Protein AF-A0A6B2XM77-F1 (afdb_monomer)

Secondary structure (DSSP, 8-state):
-HHHHHHHHHHHHHHHSS-S---SSHHHHHHHHHHSPPPPGGGT-TTS-HHHHHHHHHHT-SSGGGS-S-HHHHHHHHHTTSPPTTS---S--TTHHHH-TTSPPPPGGGG---------PPPPPPP-HHHHHHHHHHHHHTT----

Mean predicted aligned error: 15.23 Å

Radius of gyration: 27.97 Å; Cα contacts (8 Å, |Δi|>4): 87; chains: 1; bounding box: 45×77×46 Å

Sequence (147 aa):
YTDLYALGVLLYELLSGNVPFAGSTALGVLHRHLYEPPVPVRRLRPEVPHQLEAVLLHLLAKDPQDRPASAQHVYESLTSLLPKQGTPAGALDPTRPFLRPQAPWPDRAATIPPQPTSPPTPTPPKPDIPAAVDEARSLLEQGCLTQ

Structure (mmCIF, N/CA/C/O backbone):
data_AF-A0A6B2XM77-F1
#
_entry.id   AF-A0A6B2XM77-F1
#
loop_
_atom_site.group_PDB
_atom_site.id
_atom_site.type_symbol
_atom_site.label_atom_id
_atom_site.label_alt_id
_atom_site.label_comp_id
_atom_site.label_asym_id
_atom_site.label_entity_id
_atom_site.label_seq_id
_atom_site.pdbx_PDB_ins_code
_atom_site.Cartn_x
_atom_site.Cartn_y
_atom_site.Cartn_z
_atom_site.occupancy
_atom_site.B_iso_or_equiv
_atom_site.auth_seq_id
_atom_site.auth_comp_id
_atom_site.auth_asym_id
_atom_site.auth_atom_id
_atom_site.pdbx_PDB_model_num
ATOM 1 N N . TYR A 1 1 ? 4.455 14.120 -4.457 1.00 75.69 1 TYR A N 1
ATOM 2 C CA . TYR A 1 1 ? 3.710 12.879 -4.782 1.00 75.69 1 TYR A CA 1
ATOM 3 C C . TYR A 1 1 ? 4.474 11.587 -4.492 1.00 75.69 1 TYR A C 1
ATOM 5 O O . TYR A 1 1 ? 3.843 10.534 -4.461 1.00 75.69 1 TYR A O 1
ATOM 13 N N . THR A 1 2 ? 5.799 11.624 -4.301 1.00 90.19 2 THR A N 1
ATOM 14 C CA . THR A 1 2 ? 6.599 10.419 -4.018 1.00 90.19 2 THR A CA 1
ATOM 15 C C . THR A 1 2 ? 6.281 9.810 -2.652 1.00 90.19 2 THR A C 1
ATO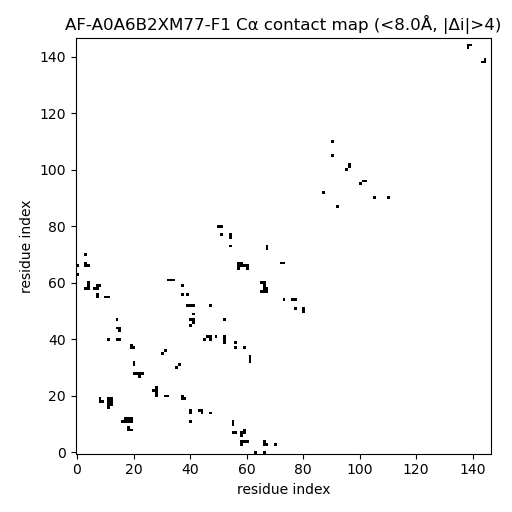M 17 O O . THR A 1 2 ? 6.138 8.597 -2.567 1.00 90.19 2 THR A O 1
ATOM 20 N N . ASP A 1 3 ? 6.062 10.627 -1.617 1.00 95.38 3 ASP A N 1
ATOM 21 C CA . ASP A 1 3 ? 5.795 10.123 -0.259 1.00 95.38 3 ASP A CA 1
ATOM 22 C C . ASP A 1 3 ? 4.491 9.326 -0.159 1.00 95.38 3 ASP A C 1
ATOM 24 O O . ASP A 1 3 ? 4.456 8.280 0.479 1.00 95.38 3 ASP A O 1
ATOM 28 N N . LEU A 1 4 ? 3.426 9.764 -0.843 1.00 96.25 4 LEU A N 1
ATOM 29 C CA . LEU A 1 4 ? 2.156 9.025 -0.894 1.00 96.25 4 LEU A CA 1
ATOM 30 C C . LEU A 1 4 ? 2.326 7.658 -1.562 1.00 96.25 4 LEU A C 1
ATOM 32 O O . LEU A 1 4 ? 1.776 6.661 -1.105 1.00 96.25 4 LEU A O 1
ATOM 36 N N . TYR A 1 5 ? 3.137 7.601 -2.615 1.00 96.69 5 TYR A N 1
ATOM 37 C CA . TYR A 1 5 ? 3.449 6.343 -3.276 1.00 96.69 5 TYR A CA 1
ATOM 38 C C . TYR A 1 5 ? 4.261 5.414 -2.364 1.00 96.69 5 TYR A C 1
ATOM 40 O O . TYR A 1 5 ? 3.921 4.242 -2.218 1.00 96.69 5 TYR A O 1
ATOM 48 N N . ALA A 1 6 ? 5.298 5.942 -1.705 1.00 96.50 6 ALA A N 1
ATOM 49 C CA . ALA A 1 6 ? 6.105 5.189 -0.747 1.00 96.50 6 ALA A CA 1
ATOM 50 C C . ALA A 1 6 ? 5.264 4.680 0.438 1.00 96.50 6 ALA A C 1
ATOM 52 O O . ALA A 1 6 ? 5.414 3.531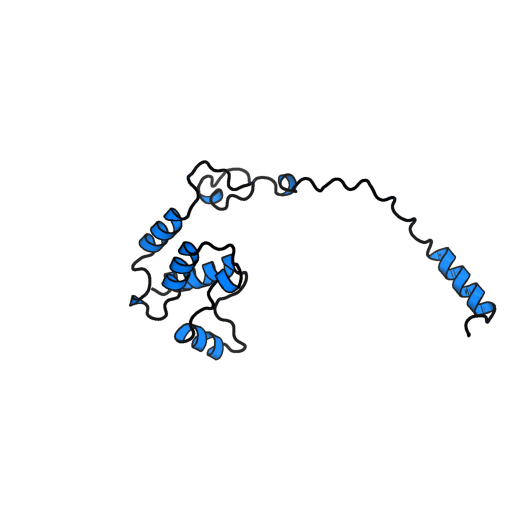 0.848 1.00 96.50 6 ALA A O 1
ATOM 53 N N . LEU A 1 7 ? 4.320 5.490 0.929 1.00 96.62 7 LEU A N 1
ATOM 54 C CA . LEU A 1 7 ? 3.338 5.075 1.929 1.00 96.62 7 LEU A CA 1
ATOM 55 C C . LEU A 1 7 ? 2.470 3.917 1.422 1.00 96.62 7 LEU A C 1
ATOM 57 O O . LEU A 1 7 ? 2.239 2.969 2.166 1.00 96.62 7 LEU A O 1
ATOM 61 N N . GLY A 1 8 ? 2.015 3.961 0.167 1.00 97.00 8 GLY A N 1
ATOM 62 C CA . GLY A 1 8 ? 1.280 2.858 -0.454 1.00 97.00 8 GLY A CA 1
ATOM 63 C C . GLY A 1 8 ? 2.092 1.560 -0.502 1.00 97.00 8 GLY A C 1
ATOM 64 O O . GLY A 1 8 ? 1.567 0.497 -0.176 1.00 97.00 8 GLY A O 1
ATOM 65 N N . VAL A 1 9 ? 3.383 1.646 -0.847 1.00 97.62 9 VAL A N 1
ATOM 66 C CA . VAL A 1 9 ? 4.305 0.494 -0.855 1.00 97.62 9 VAL A CA 1
ATOM 67 C C . VAL A 1 9 ? 4.470 -0.080 0.552 1.00 97.62 9 VAL A C 1
ATOM 69 O O . VAL A 1 9 ? 4.320 -1.286 0.737 1.00 97.62 9 VAL A O 1
ATOM 72 N N . LEU A 1 10 ? 4.708 0.779 1.545 1.00 96.81 10 LEU A N 1
ATOM 73 C CA . LEU A 1 10 ? 4.845 0.369 2.941 1.00 96.81 10 LEU A CA 1
ATOM 74 C C . LEU A 1 10 ? 3.555 -0.267 3.472 1.00 96.81 10 LEU A C 1
ATOM 76 O O . LEU A 1 10 ? 3.595 -1.321 4.096 1.00 96.81 10 LEU A O 1
ATOM 80 N N . LEU A 1 11 ? 2.397 0.341 3.211 1.00 95.69 11 LEU A N 1
ATOM 81 C CA . LEU A 1 11 ? 1.107 -0.190 3.649 1.00 95.69 11 LEU A CA 1
ATOM 82 C C . LEU A 1 11 ? 0.822 -1.559 3.017 1.00 95.69 11 LEU A C 1
ATOM 84 O O . LEU A 1 11 ? 0.326 -2.457 3.695 1.00 95.69 11 LEU A O 1
ATOM 88 N N . TYR A 1 12 ? 1.174 -1.738 1.741 1.00 97.62 12 TYR A N 1
ATOM 89 C CA . TYR A 1 12 ? 1.062 -3.024 1.056 1.00 97.62 12 TYR A CA 1
ATOM 90 C C . TYR A 1 12 ? 1.884 -4.104 1.774 1.00 97.62 12 TYR A C 1
ATOM 92 O O . TYR A 1 12 ? 1.392 -5.211 2.022 1.00 97.62 12 TYR A O 1
ATOM 100 N N . GLU A 1 13 ? 3.119 -3.770 2.142 1.00 96.56 13 GLU A N 1
ATOM 101 C CA . GLU A 1 13 ? 4.022 -4.664 2.862 1.00 96.56 13 GLU A CA 1
ATOM 102 C C . GLU A 1 13 ? 3.528 -4.972 4.276 1.00 96.56 13 GLU A C 1
ATOM 104 O O . GLU A 1 13 ? 3.510 -6.132 4.671 1.00 96.56 13 GLU A O 1
ATOM 109 N N . LEU A 1 14 ? 3.029 -3.982 5.015 1.00 94.50 14 LEU A N 1
ATOM 110 C CA . LEU A 1 14 ? 2.475 -4.197 6.355 1.00 94.50 14 LEU A CA 1
ATOM 111 C C . LEU A 1 14 ? 1.249 -5.122 6.346 1.00 94.50 14 LEU A C 1
ATOM 113 O O . LEU A 1 14 ? 1.067 -5.913 7.269 1.00 94.50 14 LEU A O 1
ATOM 117 N N . LEU A 1 15 ? 0.412 -5.042 5.308 1.00 93.75 15 LEU A N 1
ATOM 118 C CA . LEU A 1 15 ? -0.783 -5.878 5.183 1.00 93.75 15 LEU A CA 1
ATOM 119 C C . LEU A 1 15 ? -0.454 -7.303 4.715 1.00 93.75 15 LEU A C 1
ATOM 121 O O . LEU A 1 15 ? -1.011 -8.277 5.224 1.00 93.75 15 LEU A O 1
ATOM 125 N N . SER A 1 16 ? 0.433 -7.441 3.730 1.00 94.25 16 SER A N 1
ATOM 126 C CA . SER A 1 16 ? 0.701 -8.729 3.074 1.00 94.25 16 SER A CA 1
ATOM 127 C C . SER A 1 16 ? 1.964 -9.444 3.556 1.00 94.25 16 SER A C 1
ATOM 129 O O . SER A 1 16 ? 2.132 -10.629 3.267 1.00 94.25 16 SER A O 1
ATOM 131 N N . GLY A 1 17 ? 2.854 -8.748 4.263 1.00 94.69 17 GLY A N 1
ATOM 132 C CA . GLY A 1 17 ? 4.208 -9.196 4.594 1.00 94.69 17 GLY A CA 1
ATOM 133 C C . GLY A 1 17 ? 5.176 -9.211 3.406 1.00 94.69 17 GLY A C 1
ATOM 134 O O . GLY A 1 17 ? 6.286 -9.710 3.548 1.00 94.69 17 GLY A O 1
ATOM 135 N N . ASN A 1 18 ? 4.761 -8.724 2.234 1.00 94.50 18 ASN A N 1
ATOM 136 C CA . ASN A 1 18 ? 5.546 -8.754 1.002 1.00 94.50 18 ASN A CA 1
ATOM 137 C C . ASN A 1 18 ? 5.490 -7.394 0.311 1.00 94.50 18 ASN A C 1
ATOM 139 O O . ASN A 1 18 ? 4.462 -6.730 0.339 1.00 94.50 18 ASN A O 1
ATOM 143 N N . VAL A 1 19 ? 6.551 -6.996 -0.384 1.00 95.81 19 VAL A N 1
ATOM 144 C CA . VAL A 1 19 ? 6.521 -5.783 -1.213 1.00 95.81 19 VAL A CA 1
ATOM 145 C C . VAL A 1 19 ? 5.649 -5.982 -2.466 1.00 95.81 19 VAL A C 1
ATOM 147 O O . VAL A 1 19 ? 5.584 -7.094 -2.999 1.00 95.81 19 VAL A O 1
ATOM 150 N N . PRO A 1 20 ? 5.006 -4.923 -2.996 1.00 95.69 20 PRO A N 1
ATOM 151 C CA . PRO A 1 20 ? 4.162 -5.027 -4.190 1.00 95.69 20 PRO A CA 1
ATOM 152 C C . PRO A 1 20 ? 4.956 -5.372 -5.457 1.00 95.69 20 PRO A C 1
ATOM 154 O O . PRO A 1 20 ? 4.420 -6.003 -6.368 1.00 95.69 20 PRO A O 1
ATOM 157 N N . PHE A 1 21 ? 6.232 -4.977 -5.517 1.00 96.31 21 PHE A N 1
ATOM 158 C CA . PHE A 1 21 ? 7.114 -5.211 -6.656 1.00 96.31 21 PHE A CA 1
ATOM 159 C C . PHE A 1 21 ? 8.453 -5.772 -6.178 1.00 96.31 21 PHE A C 1
ATOM 161 O O . PHE A 1 21 ? 9.281 -5.058 -5.623 1.00 96.31 21 PHE A O 1
ATOM 168 N N . ALA A 1 22 ? 8.673 -7.061 -6.418 1.00 93.38 22 ALA A N 1
ATOM 169 C CA . ALA A 1 22 ? 9.956 -7.725 -6.200 1.00 93.38 22 ALA A CA 1
ATOM 170 C C . ALA A 1 22 ? 10.629 -8.040 -7.543 1.00 93.38 22 ALA A C 1
ATOM 172 O O . ALA A 1 22 ? 9.957 -8.162 -8.565 1.00 93.38 22 ALA A O 1
ATOM 173 N N . GLY A 1 23 ? 11.948 -8.204 -7.561 1.00 92.94 23 GLY A N 1
ATOM 174 C CA . GLY A 1 23 ? 12.700 -8.550 -8.765 1.00 92.94 23 GLY A CA 1
ATOM 175 C C . GLY A 1 23 ? 14.118 -8.996 -8.426 1.00 92.94 23 GLY A C 1
ATOM 176 O O . GLY A 1 23 ? 14.635 -8.670 -7.363 1.00 92.94 23 GLY A O 1
ATOM 177 N N . SER A 1 24 ? 14.745 -9.747 -9.331 1.00 94.00 24 SER A N 1
ATOM 178 C CA . SER A 1 24 ? 16.121 -10.238 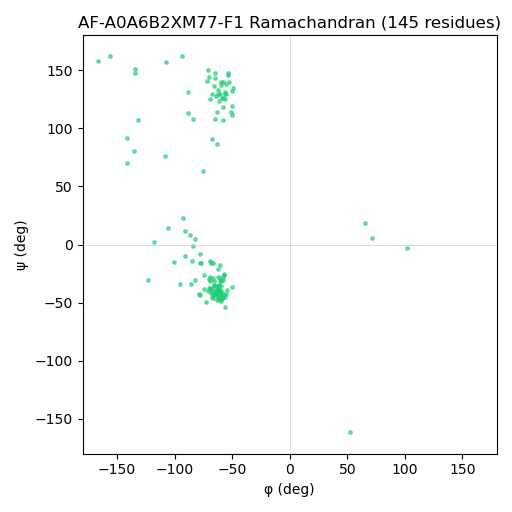-9.159 1.00 94.00 24 SER A CA 1
ATOM 179 C C . SER A 1 24 ? 17.185 -9.171 -9.430 1.00 94.00 24 SER A C 1
ATOM 181 O O . SER A 1 24 ? 18.340 -9.347 -9.053 1.00 94.00 24 SER A O 1
ATOM 183 N N . THR A 1 25 ? 16.814 -8.066 -10.084 1.00 97.50 25 THR A N 1
ATOM 184 C CA . THR A 1 25 ? 17.709 -6.950 -10.410 1.00 97.50 25 THR A CA 1
ATOM 185 C C . THR A 1 25 ? 17.050 -5.613 -10.086 1.00 97.50 25 THR A C 1
ATOM 187 O O . THR A 1 25 ? 15.828 -5.470 -10.175 1.00 97.50 25 THR A O 1
ATOM 190 N N . ALA A 1 26 ? 17.864 -4.603 -9.765 1.00 95.62 26 ALA A N 1
ATOM 191 C CA . ALA A 1 26 ? 17.382 -3.251 -9.480 1.00 95.62 26 ALA A CA 1
ATOM 192 C C . ALA A 1 26 ? 16.613 -2.641 -10.666 1.00 95.62 26 ALA A C 1
ATOM 194 O O . ALA A 1 26 ? 15.560 -2.036 -10.476 1.00 95.62 26 ALA A O 1
ATOM 195 N N . LEU A 1 27 ? 17.095 -2.856 -11.897 1.00 96.81 27 LEU A N 1
ATOM 196 C CA . LEU A 1 27 ? 16.411 -2.394 -13.108 1.00 96.81 27 LEU A CA 1
ATOM 197 C C . LEU A 1 27 ? 15.051 -3.083 -13.291 1.00 96.81 27 LEU A C 1
ATOM 199 O O . LEU A 1 27 ? 14.082 -2.428 -13.664 1.00 96.81 27 LEU A O 1
ATOM 203 N N . GLY A 1 28 ? 14.963 -4.381 -12.985 1.00 97.38 28 GLY A N 1
ATOM 204 C CA . GLY A 1 28 ? 13.701 -5.115 -13.004 1.00 97.38 28 GLY A CA 1
ATOM 205 C C . GLY A 1 28 ? 12.701 -4.542 -12.002 1.00 97.38 28 GLY A C 1
ATOM 206 O O . GLY A 1 28 ? 11.570 -4.253 -12.371 1.00 97.38 28 GLY A O 1
ATOM 207 N N . VAL A 1 29 ? 13.125 -4.299 -10.760 1.00 96.62 29 VAL A N 1
ATOM 208 C CA . VAL A 1 29 ? 12.279 -3.668 -9.732 1.00 96.62 29 VAL A CA 1
ATOM 209 C C . VAL A 1 29 ? 11.807 -2.281 -10.182 1.00 96.62 29 VAL A C 1
ATOM 211 O O . VAL A 1 29 ? 10.612 -1.993 -10.116 1.00 96.62 29 VAL A O 1
ATOM 214 N N . LEU A 1 30 ? 12.706 -1.450 -10.720 1.00 96.69 30 LEU A N 1
ATOM 215 C CA . LEU A 1 30 ? 12.359 -0.128 -11.245 1.00 96.69 30 LEU A CA 1
ATOM 216 C C . LEU A 1 30 ? 11.317 -0.208 -12.370 1.00 96.69 30 LEU A C 1
ATOM 218 O O . LEU A 1 30 ? 10.328 0.523 -12.337 1.00 96.69 30 LEU A O 1
ATOM 222 N N . HIS A 1 31 ? 11.497 -1.120 -13.329 1.00 97.25 31 HIS A N 1
ATOM 223 C CA . HIS A 1 31 ? 10.534 -1.340 -14.409 1.00 97.25 31 HIS A CA 1
ATOM 224 C C . HIS A 1 31 ? 9.136 -1.657 -13.860 1.00 97.25 31 HIS A C 1
ATOM 226 O O . HIS A 1 31 ? 8.147 -1.065 -14.290 1.00 97.25 31 HIS A O 1
ATOM 232 N N . ARG A 1 32 ? 9.047 -2.534 -12.854 1.00 97.06 32 ARG A N 1
ATOM 233 C CA . ARG A 1 32 ? 7.771 -2.879 -12.207 1.00 97.06 32 ARG A CA 1
ATOM 234 C C . ARG A 1 32 ? 7.126 -1.679 -11.524 1.00 97.06 32 ARG A C 1
ATOM 236 O O . ARG A 1 32 ? 5.929 -1.441 -11.680 1.00 97.06 32 ARG A O 1
ATOM 243 N N . HIS A 1 33 ? 7.921 -0.881 -10.812 1.00 96.50 33 HIS A N 1
ATOM 244 C CA . HIS A 1 33 ? 7.430 0.349 -10.197 1.00 96.50 33 HIS A CA 1
ATOM 245 C C . HIS A 1 33 ? 6.874 1.333 -11.231 1.00 96.50 33 HIS A C 1
ATOM 247 O O . HIS A 1 33 ? 5.853 1.958 -10.942 1.00 96.50 33 HIS A O 1
ATOM 253 N N . LEU A 1 34 ? 7.462 1.414 -12.427 1.00 95.38 34 LEU A N 1
ATOM 254 C CA . LEU A 1 34 ? 7.020 2.315 -13.493 1.00 95.38 34 LEU A CA 1
ATOM 255 C C . LEU A 1 34 ? 5.792 1.807 -14.261 1.00 95.38 34 LEU A C 1
ATOM 257 O O . LEU A 1 34 ? 4.888 2.595 -14.526 1.00 95.38 34 LEU A O 1
ATOM 261 N N . TYR A 1 35 ? 5.732 0.515 -14.592 1.00 96.31 35 TYR A N 1
ATOM 262 C CA . TYR A 1 35 ? 4.799 0.029 -15.618 1.00 96.31 35 TYR A CA 1
ATOM 263 C C . TYR A 1 35 ? 3.842 -1.067 -15.153 1.00 96.31 35 TYR A C 1
ATOM 265 O O . TYR A 1 35 ? 2.723 -1.149 -15.651 1.00 96.31 35 TYR A O 1
ATOM 273 N N . GLU A 1 36 ? 4.237 -1.912 -14.202 1.00 95.75 36 GLU A N 1
ATOM 274 C CA . GLU A 1 36 ? 3.418 -3.069 -13.830 1.00 95.75 36 GLU A CA 1
ATOM 275 C C . GLU A 1 36 ? 2.405 -2.699 -12.742 1.00 95.75 36 GLU A C 1
ATOM 277 O O . GLU A 1 36 ? 2.787 -2.097 -11.734 1.00 95.75 36 GLU A O 1
ATOM 282 N N . PRO A 1 37 ? 1.116 -3.045 -12.888 1.00 94.25 37 PRO A N 1
ATOM 283 C CA . PRO A 1 37 ? 0.154 -2.838 -11.815 1.00 94.25 37 PRO A CA 1
ATOM 284 C C . PRO A 1 37 ? 0.507 -3.725 -10.608 1.00 94.25 37 PRO A C 1
ATOM 286 O O . PRO A 1 37 ? 0.958 -4.860 -10.793 1.00 94.25 37 PRO A O 1
ATOM 289 N N . PRO A 1 38 ? 0.314 -3.246 -9.365 1.00 94.31 38 PRO A N 1
ATOM 290 C CA . PRO A 1 38 ? 0.529 -4.080 -8.190 1.00 94.31 38 PRO A CA 1
ATOM 291 C C . PRO A 1 38 ? -0.485 -5.227 -8.168 1.00 94.31 38 PRO A C 1
ATOM 293 O O . PRO A 1 38 ? -1.634 -5.082 -8.594 1.00 94.31 38 PRO A O 1
ATOM 296 N N . VAL A 1 39 ? -0.076 -6.373 -7.627 1.00 94.31 39 VAL A N 1
ATOM 297 C CA . VAL A 1 39 ? -1.019 -7.453 -7.318 1.00 94.31 39 VAL A CA 1
ATOM 298 C C . VAL A 1 39 ? -2.007 -6.929 -6.269 1.00 94.31 39 VAL A C 1
ATOM 300 O O . VAL A 1 39 ? -1.560 -6.339 -5.297 1.00 94.31 39 VAL A O 1
ATOM 303 N N . PRO A 1 40 ? -3.330 -7.112 -6.411 1.00 94.88 40 PRO A N 1
ATOM 304 C CA . PRO A 1 40 ? -4.271 -6.699 -5.371 1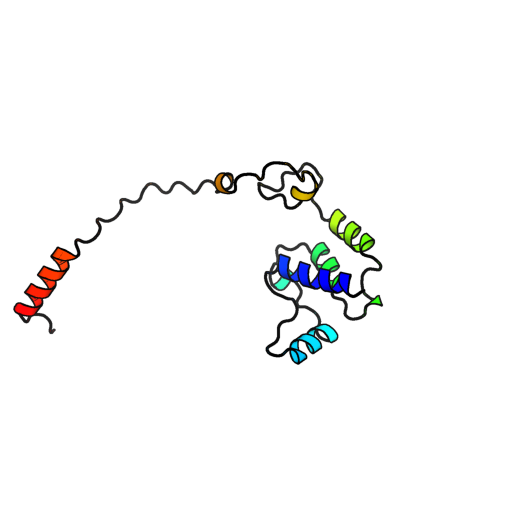.00 94.88 40 PRO A CA 1
ATOM 305 C C . PRO A 1 40 ? -3.992 -7.433 -4.054 1.00 94.88 40 PRO A C 1
ATOM 307 O O . PRO A 1 40 ? -3.887 -8.664 -4.041 1.00 94.88 40 PRO A O 1
ATOM 310 N N . VAL A 1 41 ? -3.885 -6.693 -2.946 1.00 96.31 41 VAL A N 1
ATOM 311 C CA . VAL A 1 41 ? -3.520 -7.244 -1.629 1.0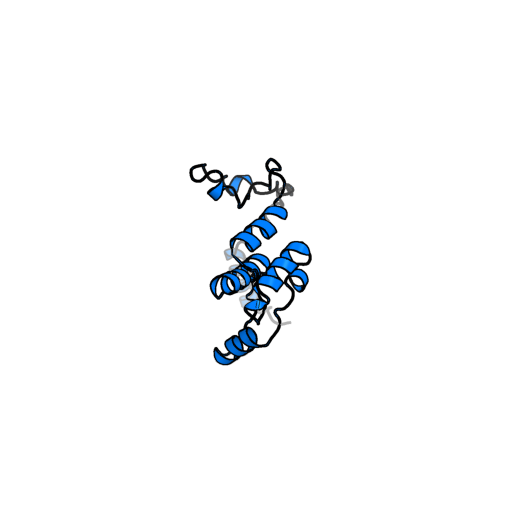0 96.31 41 VAL A CA 1
ATOM 312 C C . VAL A 1 41 ? -4.493 -8.334 -1.178 1.00 96.31 41 VAL A C 1
ATOM 314 O O . VAL A 1 41 ? -4.087 -9.308 -0.546 1.00 96.31 41 VAL A O 1
ATOM 317 N N . ARG A 1 42 ? -5.767 -8.242 -1.581 1.00 96.12 42 ARG A N 1
ATOM 318 C CA . ARG A 1 42 ? -6.801 -9.225 -1.248 1.00 96.12 42 ARG A CA 1
ATOM 319 C C . ARG A 1 42 ? -6.600 -10.583 -1.912 1.00 96.12 42 ARG A C 1
ATOM 321 O O . ARG A 1 42 ? -7.187 -11.559 -1.459 1.00 96.12 42 ARG A O 1
ATOM 328 N N . ARG A 1 43 ? -5.748 -10.684 -2.942 1.00 95.25 43 ARG A N 1
ATOM 329 C CA . ARG A 1 43 ? -5.312 -11.989 -3.474 1.00 95.25 43 ARG A CA 1
ATOM 330 C C . ARG A 1 43 ? -4.403 -12.735 -2.498 1.00 95.25 43 ARG A C 1
ATOM 332 O O . ARG A 1 43 ? -4.371 -13.958 -2.534 1.00 95.25 43 ARG A O 1
ATOM 339 N N . LEU A 1 44 ? -3.674 -12.006 -1.650 1.00 93.69 44 LEU A N 1
ATOM 340 C CA . LEU A 1 44 ? -2.800 -12.563 -0.614 1.00 93.69 44 LEU A CA 1
ATOM 341 C C . LEU A 1 44 ? -3.509 -12.644 0.746 1.00 93.69 44 LEU A C 1
ATOM 343 O O . LEU A 1 44 ? -3.248 -13.557 1.523 1.00 93.69 44 LEU A O 1
ATOM 347 N N . ARG A 1 45 ? -4.396 -11.683 1.029 1.00 94.50 45 ARG A N 1
ATOM 348 C CA . ARG A 1 45 ? -5.120 -11.519 2.299 1.00 94.50 45 ARG A CA 1
ATOM 349 C C . ARG A 1 45 ? -6.606 -11.218 2.052 1.00 94.50 45 ARG A C 1
ATOM 351 O O . ARG A 1 45 ? -6.997 -10.047 2.077 1.00 94.50 45 ARG A O 1
ATOM 358 N N . PRO A 1 46 ? -7.449 -12.230 1.777 1.00 94.19 46 PRO A N 1
ATOM 359 C CA . PRO A 1 46 ? -8.872 -12.035 1.478 1.00 94.19 46 PRO A CA 1
ATOM 360 C C . PRO A 1 46 ? -9.664 -11.296 2.569 1.00 94.19 46 PRO A C 1
ATOM 362 O O . PRO A 1 46 ? -10.671 -10.655 2.266 1.00 94.19 46 PRO A O 1
ATOM 365 N N . GLU A 1 47 ? -9.195 -11.366 3.817 1.00 91.56 47 GLU A N 1
ATOM 366 C CA . GLU A 1 47 ? -9.733 -10.681 4.994 1.00 91.56 47 GLU A CA 1
ATOM 367 C C . GLU A 1 47 ? -9.589 -9.150 4.953 1.00 91.56 47 GLU A C 1
ATOM 369 O O . GLU A 1 47 ? -10.270 -8.451 5.705 1.00 91.56 47 GLU A O 1
ATOM 374 N N . VAL A 1 48 ? -8.736 -8.604 4.077 1.00 92.81 48 VAL A N 1
ATOM 375 C CA . VAL A 1 48 ? -8.571 -7.153 3.933 1.00 92.81 48 VAL A CA 1
ATOM 376 C C . VAL A 1 48 ? -9.855 -6.528 3.358 1.00 92.81 48 VAL A C 1
ATOM 378 O O . VAL A 1 48 ? -10.352 -6.982 2.318 1.00 92.81 48 VAL A O 1
ATOM 381 N N . PRO A 1 49 ? -10.398 -5.458 3.978 1.00 92.62 49 PRO A N 1
ATOM 382 C CA . PRO A 1 49 ? -11.578 -4.769 3.464 1.00 92.62 49 PRO A CA 1
ATOM 383 C C . PRO A 1 49 ? -11.365 -4.199 2.056 1.00 92.62 49 PRO A C 1
ATOM 385 O O . PRO A 1 49 ? -10.335 -3.592 1.766 1.00 92.62 49 PRO A O 1
ATOM 388 N N . HIS A 1 50 ? -12.380 -4.310 1.194 1.00 94.69 50 HIS A N 1
ATOM 389 C CA . HIS A 1 50 ? -12.346 -3.768 -0.174 1.00 94.69 50 HIS A CA 1
ATOM 390 C C . HIS A 1 50 ? -12.017 -2.272 -0.227 1.00 94.69 50 HIS A C 1
ATOM 392 O O . HIS A 1 50 ? -11.275 -1.827 -1.097 1.00 94.69 50 HIS A O 1
ATOM 398 N N . GLN A 1 51 ? -12.553 -1.497 0.715 1.00 94.12 51 GLN A N 1
ATOM 399 C CA . GLN A 1 51 ? -12.313 -0.057 0.786 1.00 94.12 51 GLN A CA 1
ATOM 400 C C . GLN A 1 51 ? -10.843 0.257 1.102 1.00 94.12 51 GLN A C 1
ATOM 402 O O . GLN A 1 51 ? -10.286 1.193 0.536 1.00 94.12 51 GLN A O 1
ATOM 407 N N . LEU A 1 52 ? -10.190 -0.560 1.938 1.00 95.00 52 LEU A N 1
ATOM 408 C CA . LEU A 1 52 ? -8.766 -0.408 2.238 1.00 95.00 52 LEU A CA 1
ATOM 409 C C . LEU A 1 52 ? -7.902 -0.732 1.014 1.00 95.00 52 LEU A C 1
ATOM 411 O O . LEU A 1 52 ? -6.963 0.001 0.712 1.00 95.00 52 LEU A O 1
ATOM 415 N N . GLU A 1 53 ? -8.245 -1.789 0.272 1.00 96.00 53 GLU A N 1
ATOM 416 C CA . GLU A 1 53 ? -7.579 -2.106 -0.997 1.00 96.00 53 GLU A CA 1
ATOM 417 C C . GLU A 1 53 ? -7.749 -0.982 -2.031 1.00 96.00 53 GLU A C 1
ATOM 419 O O . GLU A 1 53 ? -6.793 -0.646 -2.724 1.00 96.00 53 GLU A O 1
ATOM 424 N N . ALA A 1 54 ? -8.920 -0.347 -2.108 1.00 95.88 54 ALA A N 1
ATOM 425 C CA . ALA A 1 54 ? -9.135 0.777 -3.018 1.00 95.88 54 ALA A CA 1
ATOM 426 C C . ALA A 1 54 ? -8.213 1.967 -2.696 1.00 95.88 54 ALA A C 1
ATOM 428 O O . ALA A 1 54 ? -7.575 2.507 -3.600 1.00 95.88 54 ALA A O 1
ATOM 429 N N . VAL A 1 55 ? -8.077 2.333 -1.414 1.00 96.00 55 VAL A N 1
ATOM 430 C CA . VAL A 1 55 ? -7.139 3.386 -0.975 1.00 96.00 55 VAL A CA 1
ATOM 431 C C . VAL A 1 55 ? -5.696 3.011 -1.323 1.00 96.00 55 VAL A C 1
ATOM 433 O O . VAL A 1 55 ? -4.945 3.838 -1.838 1.00 96.00 55 VAL A O 1
ATOM 436 N N . LEU A 1 56 ? -5.315 1.753 -1.092 1.00 96.56 56 LEU A N 1
ATOM 437 C CA . LEU A 1 56 ? -3.989 1.229 -1.411 1.00 96.56 56 LEU A CA 1
ATOM 438 C C . LEU A 1 56 ? -3.669 1.330 -2.911 1.00 96.56 56 LEU A C 1
ATOM 440 O O . LEU A 1 56 ? -2.607 1.823 -3.286 1.00 96.56 56 LEU A O 1
ATOM 444 N N . LEU A 1 57 ? -4.585 0.885 -3.774 1.00 96.31 57 LEU A N 1
ATOM 445 C CA . LEU A 1 57 ? -4.406 0.934 -5.227 1.00 96.31 57 LEU A CA 1
ATOM 446 C C . LEU A 1 57 ? -4.354 2.376 -5.744 1.00 96.31 57 LEU A C 1
ATOM 448 O O . LEU A 1 57 ? -3.566 2.665 -6.640 1.00 96.31 57 LEU A O 1
ATOM 452 N N . HIS A 1 58 ? -5.121 3.283 -5.135 1.00 96.38 58 HIS A N 1
ATOM 453 C CA . HIS A 1 58 ? -5.087 4.710 -5.448 1.00 96.38 58 HIS A CA 1
ATOM 454 C C . HIS A 1 58 ? -3.722 5.339 -5.097 1.00 96.38 58 HIS A C 1
ATOM 456 O O . HIS A 1 58 ? -3.156 6.088 -5.888 1.00 96.38 58 HIS A O 1
ATOM 462 N N . LEU A 1 59 ? -3.127 4.979 -3.951 1.00 97.06 59 LEU A N 1
ATOM 463 C CA . LEU A 1 59 ? -1.765 5.403 -3.581 1.00 97.06 59 LEU A CA 1
ATOM 464 C C . LEU A 1 59 ? -0.690 4.860 -4.538 1.00 97.06 59 LEU A C 1
ATOM 466 O O . LEU A 1 59 ? 0.293 5.547 -4.821 1.00 97.06 59 LEU A O 1
ATOM 470 N N . LEU A 1 60 ? -0.877 3.632 -5.033 1.00 97.12 60 LEU A N 1
ATOM 471 C CA . LEU A 1 60 ? 0.055 2.931 -5.922 1.00 97.12 60 LEU A CA 1
ATOM 472 C C . LEU A 1 60 ? -0.142 3.253 -7.414 1.00 97.12 60 LEU A C 1
ATOM 474 O O . LEU A 1 60 ? 0.506 2.622 -8.260 1.00 97.12 60 LEU A O 1
ATOM 478 N N . ALA A 1 61 ? -0.991 4.231 -7.747 1.00 96.69 61 ALA A N 1
ATOM 479 C CA . ALA A 1 61 ? -1.190 4.675 -9.120 1.00 96.69 61 ALA A CA 1
ATOM 480 C C . ALA A 1 61 ? 0.131 5.144 -9.755 1.00 96.69 61 ALA A C 1
ATOM 482 O O . ALA A 1 61 ? 0.984 5.776 -9.114 1.00 96.69 61 ALA A O 1
ATOM 483 N N . LYS A 1 62 ? 0.328 4.793 -11.029 1.00 95.19 62 LYS A N 1
ATOM 484 C CA . LYS A 1 62 ? 1.584 5.059 -11.742 1.00 95.19 62 LYS A CA 1
ATOM 485 C C . LYS A 1 62 ? 1.720 6.532 -12.074 1.00 95.19 62 LYS A C 1
ATOM 487 O O . LYS A 1 62 ? 2.737 7.127 -11.712 1.00 95.19 62 LYS A O 1
ATOM 492 N N . ASP A 1 63 ? 0.677 7.118 -12.650 1.00 95.00 63 ASP A N 1
ATOM 493 C CA . ASP A 1 63 ? 0.595 8.558 -12.846 1.00 95.00 63 ASP A CA 1
ATOM 494 C C . ASP A 1 63 ? 0.427 9.261 -11.4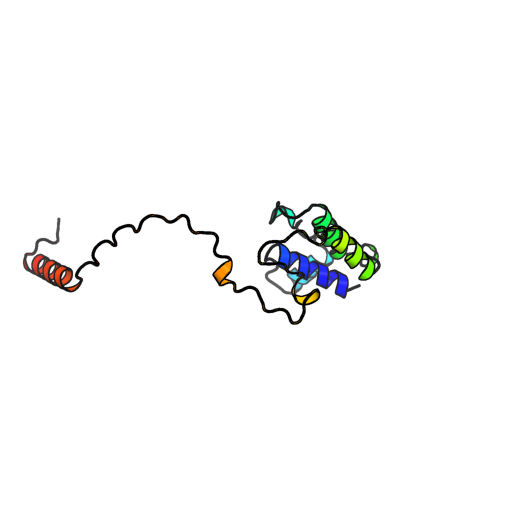83 1.00 95.00 63 ASP A C 1
ATOM 496 O O . ASP A 1 63 ? -0.473 8.914 -10.716 1.00 95.00 63 ASP A O 1
ATOM 500 N N . PRO A 1 64 ? 1.289 10.232 -11.128 1.00 93.62 64 PRO A N 1
ATOM 501 C CA . PRO A 1 64 ? 1.102 11.059 -9.942 1.00 93.62 64 PRO A CA 1
ATOM 502 C C . PRO A 1 64 ? -0.228 11.824 -9.885 1.00 93.62 64 PRO A C 1
ATOM 504 O O . PRO A 1 64 ? -0.658 12.143 -8.780 1.00 93.62 64 PRO A O 1
ATOM 507 N N . GLN A 1 65 ? -0.849 12.140 -11.027 1.00 94.94 65 GLN A N 1
ATOM 508 C CA . GLN A 1 65 ? -2.146 12.830 -11.089 1.00 94.94 65 GLN A CA 1
ATOM 509 C C . GLN A 1 65 ? -3.315 11.915 -10.717 1.00 94.94 65 GLN A C 1
ATOM 511 O O . GLN A 1 65 ? -4.314 12.390 -10.186 1.00 94.94 65 GLN A O 1
ATOM 516 N N . ASP A 1 66 ? -3.153 10.607 -10.921 1.00 95.38 66 ASP A N 1
ATOM 517 C CA . ASP A 1 66 ? -4.122 9.588 -10.518 1.00 95.38 66 ASP A CA 1
ATOM 518 C C . ASP A 1 66 ? -3.978 9.203 -9.039 1.00 95.38 66 ASP A C 1
ATOM 520 O O . ASP A 1 66 ? -4.622 8.262 -8.591 1.00 95.38 66 ASP A O 1
ATOM 524 N N . ARG A 1 67 ? -3.099 9.863 -8.272 1.00 95.38 67 ARG A N 1
ATOM 525 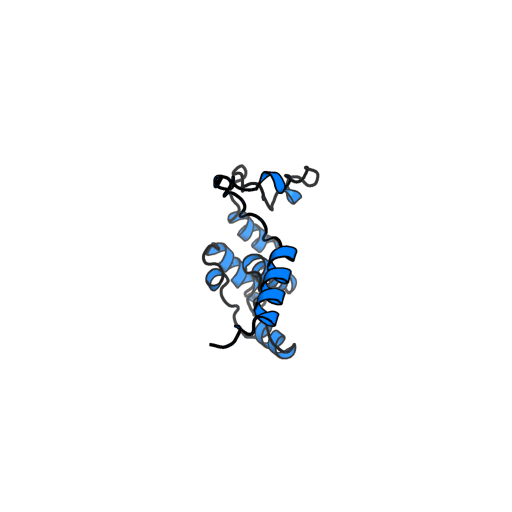C CA . ARG A 1 67 ? -2.922 9.616 -6.833 1.00 95.38 67 ARG A CA 1
ATOM 526 C C . ARG A 1 67 ? -3.787 10.567 -6.005 1.00 95.38 67 ARG A C 1
ATOM 528 O O . ARG A 1 67 ? -4.150 11.646 -6.475 1.00 95.38 67 ARG A O 1
ATOM 535 N N . PRO A 1 68 ? -4.030 10.245 -4.719 1.00 95.38 68 PRO A N 1
ATOM 536 C CA . PRO A 1 68 ? -4.682 11.162 -3.797 1.00 95.38 68 PRO A CA 1
ATOM 537 C C . PRO A 1 68 ? -4.048 12.555 -3.813 1.00 95.38 68 PRO A C 1
ATOM 539 O O . PRO A 1 68 ? -2.826 12.700 -3.730 1.00 95.38 68 PRO A O 1
ATOM 542 N N . ALA A 1 69 ? -4.899 13.581 -3.851 1.00 93.12 69 ALA A N 1
ATOM 543 C CA . ALA A 1 69 ? -4.467 14.973 -3.956 1.00 93.12 69 ALA A CA 1
ATOM 544 C C . ALA A 1 69 ? -3.578 15.422 -2.782 1.00 93.12 69 ALA A C 1
ATOM 546 O O . ALA A 1 69 ? -2.740 16.310 -2.935 1.00 93.12 69 ALA A O 1
ATOM 547 N N . SER A 1 70 ? -3.756 14.824 -1.600 1.00 94.69 70 SER A N 1
ATOM 548 C CA . SER A 1 70 ? -2.993 15.165 -0.401 1.00 94.69 70 SER A CA 1
ATOM 549 C C . SER A 1 70 ? -2.950 14.018 0.607 1.00 94.69 70 SER A C 1
ATOM 551 O O . SER A 1 70 ? -3.788 13.115 0.594 1.00 94.69 70 SER A O 1
ATOM 553 N N . ALA A 1 71 ? -1.998 14.091 1.541 1.00 93.75 71 ALA A N 1
ATOM 554 C CA . ALA A 1 71 ? -1.957 13.193 2.695 1.00 93.75 71 ALA A CA 1
ATOM 555 C C . ALA A 1 71 ? -3.221 13.307 3.564 1.00 93.75 71 ALA A C 1
ATOM 557 O O . ALA A 1 71 ? -3.670 12.307 4.114 1.00 93.75 71 ALA A O 1
ATOM 558 N N . GLN A 1 72 ? -3.830 14.497 3.630 1.00 94.12 72 GLN A N 1
ATOM 559 C CA . GLN A 1 72 ? -5.086 14.719 4.346 1.00 94.12 72 GLN A CA 1
ATOM 560 C C . GLN A 1 72 ? -6.231 13.890 3.747 1.00 94.12 72 GLN A C 1
ATOM 562 O O . GLN A 1 72 ? -6.973 13.248 4.483 1.00 94.12 72 GLN A O 1
ATOM 567 N N . HIS A 1 73 ? -6.326 13.822 2.417 1.00 94.00 73 HIS A N 1
ATOM 568 C CA . HIS A 1 73 ? -7.342 13.011 1.741 1.00 94.00 73 HIS A CA 1
ATOM 569 C C . HIS A 1 73 ? -7.190 11.511 2.048 1.00 94.00 73 HIS A C 1
ATOM 571 O O . HIS A 1 73 ? -8.169 10.787 2.245 1.00 94.00 73 HIS A O 1
ATOM 577 N N . VAL A 1 74 ? -5.943 11.039 2.122 1.00 94.88 74 VAL A N 1
ATOM 578 C CA . VAL A 1 74 ? -5.622 9.654 2.497 1.00 94.88 74 VAL A CA 1
ATOM 579 C C . VAL A 1 74 ? -5.981 9.398 3.953 1.00 94.88 74 VAL A C 1
ATOM 581 O O . VAL A 1 74 ? -6.595 8.378 4.256 1.00 94.88 74 VAL A O 1
ATOM 584 N N . TYR A 1 75 ? -5.630 10.328 4.842 1.00 93.06 75 TYR A N 1
ATOM 585 C CA . TYR A 1 75 ? -5.969 10.258 6.257 1.00 93.06 75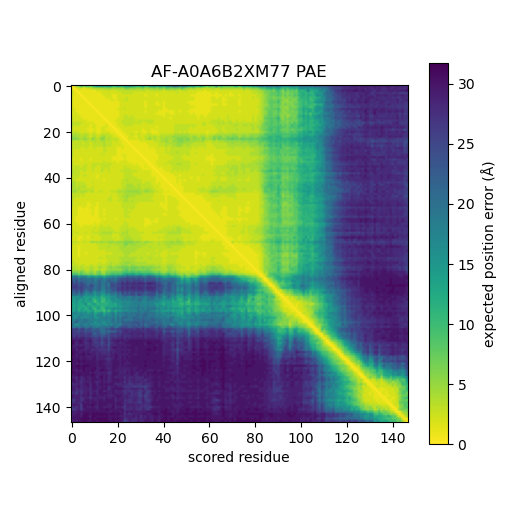 TYR A CA 1
ATOM 586 C C . TYR A 1 75 ? -7.480 10.121 6.449 1.00 93.06 75 TYR A C 1
ATOM 588 O O . TYR A 1 75 ? -7.913 9.141 7.041 1.00 93.06 75 TYR A O 1
ATOM 596 N N . GLU A 1 76 ? -8.282 11.012 5.865 1.00 93.00 76 GLU A N 1
ATOM 597 C CA . GLU A 1 76 ? -9.749 10.966 5.950 1.00 93.00 76 GLU A CA 1
ATOM 598 C C . GLU A 1 76 ? -10.320 9.641 5.430 1.00 93.00 76 GLU A C 1
ATOM 600 O O . GLU A 1 76 ? -11.171 9.025 6.081 1.00 93.00 76 GLU A O 1
ATOM 605 N N . SER A 1 77 ? -9.793 9.159 4.299 1.00 93.44 77 SER A N 1
ATOM 606 C CA . SER A 1 77 ? -10.177 7.868 3.728 1.00 93.44 77 SER A CA 1
ATOM 607 C C . SER A 1 77 ? -9.895 6.719 4.698 1.00 93.44 77 SER A C 1
ATOM 609 O O . SER A 1 77 ? -10.772 5.892 4.930 1.00 93.44 77 SER A O 1
ATOM 611 N N . LEU A 1 78 ? -8.711 6.679 5.316 1.00 91.88 78 LEU A N 1
ATOM 612 C CA . LEU A 1 78 ? -8.329 5.633 6.270 1.00 91.88 78 LEU A CA 1
ATOM 613 C C . LEU A 1 78 ? -9.081 5.743 7.600 1.00 91.88 78 LEU A C 1
ATOM 615 O O . LEU A 1 78 ? -9.505 4.726 8.145 1.00 91.88 78 LEU A O 1
ATOM 619 N N . THR A 1 79 ? -9.284 6.954 8.123 1.00 89.00 79 THR A N 1
ATOM 620 C CA . THR A 1 79 ? -10.013 7.184 9.378 1.00 89.00 79 THR A CA 1
ATOM 621 C C . THR A 1 79 ? -11.454 6.699 9.278 1.00 89.00 79 THR A C 1
ATOM 623 O O . THR A 1 79 ? -11.973 6.150 10.248 1.00 89.00 79 THR A O 1
ATOM 626 N N . SER A 1 80 ? -12.083 6.816 8.103 1.00 88.06 80 SER A N 1
ATOM 627 C CA . SER A 1 80 ? -13.433 6.288 7.868 1.00 88.06 80 SER A CA 1
ATOM 628 C C . SER A 1 80 ? -13.540 4.761 8.015 1.00 88.06 80 SER A C 1
ATOM 630 O O . SER A 1 80 ? -14.627 4.247 8.274 1.00 88.06 80 SER A O 1
ATOM 632 N N . LEU A 1 81 ? -12.415 4.044 7.893 1.00 86.94 81 LEU A N 1
ATOM 633 C CA . LEU A 1 81 ? -12.333 2.584 8.013 1.00 86.94 81 LEU A CA 1
ATOM 634 C C . LEU A 1 81 ? -12.042 2.117 9.440 1.00 86.94 81 LEU A C 1
ATOM 636 O O . LEU A 1 81 ? -12.096 0.916 9.715 1.00 86.94 81 LEU A O 1
ATOM 640 N N . LEU A 1 82 ? -11.698 3.035 10.346 1.00 83.06 82 LEU A N 1
ATOM 641 C CA . LEU A 1 82 ? -11.410 2.673 11.724 1.00 83.06 82 LEU A CA 1
ATOM 642 C C . LEU A 1 82 ? -12.697 2.249 12.448 1.00 83.06 82 LEU A C 1
ATOM 644 O O . LEU A 1 82 ? -13.764 2.833 12.230 1.00 83.06 82 LEU A O 1
ATOM 648 N N . PRO A 1 83 ? -12.614 1.263 13.359 1.00 73.25 83 PRO A N 1
ATOM 649 C CA . PRO A 1 83 ? -13.711 0.959 14.263 1.00 73.25 83 PRO A CA 1
ATOM 650 C C . PRO A 1 83 ? -14.150 2.213 15.024 1.00 73.25 83 PRO A C 1
ATOM 652 O O . PRO A 1 83 ? -13.325 3.051 15.400 1.00 73.25 83 PRO A O 1
ATOM 655 N N . LYS A 1 84 ? -15.451 2.326 15.311 1.00 68.75 84 LYS A N 1
ATOM 656 C CA . LYS A 1 84 ? -15.959 3.399 16.174 1.00 68.75 84 LYS A CA 1
ATOM 657 C C . LYS A 1 84 ? -15.237 3.344 17.525 1.00 68.75 84 LYS A C 1
ATOM 659 O O . LYS A 1 84 ? -15.123 2.270 18.130 1.00 68.75 84 LYS A O 1
ATOM 664 N N . GLN A 1 85 ? -14.749 4.502 17.972 1.00 57.38 85 GLN A N 1
ATOM 665 C CA . GLN A 1 85 ? -14.036 4.650 19.241 1.00 57.38 85 GLN A CA 1
ATOM 666 C C . GLN A 1 85 ? -14.841 4.015 20.384 1.00 57.38 85 GLN A C 1
ATOM 668 O O . GLN A 1 85 ? -16.045 4.237 20.496 1.00 57.38 85 GLN A O 1
ATOM 673 N N . GLY A 1 86 ? -14.174 3.208 21.213 1.00 54.59 86 GLY A N 1
ATOM 674 C CA . GLY A 1 86 ? -14.801 2.487 22.329 1.00 54.59 86 GLY A CA 1
ATOM 675 C C . GLY A 1 86 ? -15.089 1.005 22.071 1.00 54.59 86 GLY A C 1
ATOM 676 O O . GLY A 1 86 ? -15.498 0.311 22.996 1.00 54.59 86 GLY A O 1
ATOM 677 N N . THR A 1 87 ? -14.822 0.491 20.867 1.00 52.59 87 THR A N 1
ATOM 678 C CA . THR A 1 87 ? -14.833 -0.959 20.613 1.00 52.59 87 THR A CA 1
ATOM 679 C C . THR A 1 87 ? -13.437 -1.515 20.914 1.00 52.59 87 THR A C 1
ATOM 681 O O . THR A 1 87 ? -12.499 -1.137 20.211 1.00 52.59 87 THR A O 1
ATOM 684 N N . PRO A 1 88 ? -13.231 -2.353 21.949 1.00 52.91 88 PRO A N 1
ATOM 685 C CA . PRO A 1 88 ? -11.902 -2.870 22.256 1.00 52.91 88 PRO A CA 1
ATOM 686 C C . PRO A 1 88 ? -11.420 -3.764 21.109 1.00 52.91 88 PRO A C 1
ATOM 688 O O . PRO A 1 88 ? -11.914 -4.875 20.920 1.00 52.91 88 PRO A O 1
ATOM 691 N N . ALA A 1 89 ? -10.444 -3.277 20.342 1.00 56.78 89 ALA A N 1
ATOM 692 C CA . ALA A 1 89 ? -9.736 -4.040 19.320 1.00 56.78 89 ALA A CA 1
ATOM 693 C C . ALA A 1 89 ? -8.736 -5.003 19.987 1.00 56.78 89 ALA A C 1
ATOM 695 O O . ALA A 1 89 ? -7.527 -4.860 19.855 1.00 56.78 89 ALA A O 1
ATOM 696 N N . GLY A 1 90 ? -9.243 -5.958 20.774 1.00 59.34 90 GLY A N 1
ATOM 697 C CA . GLY A 1 90 ? -8.421 -6.926 21.504 1.00 59.34 90 GLY A CA 1
ATOM 698 C C . GLY A 1 90 ? -7.313 -6.288 22.360 1.00 59.34 90 GLY A C 1
ATOM 699 O O . GLY A 1 90 ? -7.348 -5.106 22.697 1.00 59.34 90 GLY A O 1
ATOM 700 N N . ALA A 1 91 ? -6.311 -7.082 22.743 1.00 57.88 91 ALA A N 1
ATOM 701 C CA . ALA A 1 91 ? -5.166 -6.578 23.510 1.00 57.88 91 ALA A CA 1
ATOM 702 C C . ALA A 1 91 ? -4.147 -5.798 22.655 1.00 57.88 91 ALA A C 1
ATOM 704 O O . ALA A 1 91 ? -3.316 -5.070 23.200 1.00 57.88 91 ALA A O 1
ATOM 705 N N . LEU A 1 92 ? -4.209 -5.938 21.327 1.00 60.34 92 LEU A N 1
ATOM 706 C CA . LEU A 1 92 ? -3.340 -5.260 20.367 1.00 60.34 92 LEU A CA 1
ATOM 707 C C . LEU A 1 92 ? -4.136 -4.184 19.630 1.00 60.34 92 LEU A C 1
ATOM 709 O O . LEU A 1 92 ? -4.506 -4.353 18.473 1.00 60.34 92 LEU A O 1
ATOM 713 N N . ASP A 1 93 ? -4.381 -3.070 20.315 1.00 68.56 93 ASP A N 1
ATOM 714 C CA . ASP A 1 93 ? -4.874 -1.853 19.677 1.00 68.56 93 ASP A CA 1
ATOM 715 C C . ASP A 1 93 ? -3.681 -1.063 19.101 1.00 68.56 93 ASP A C 1
ATOM 717 O O . ASP A 1 93 ? -2.916 -0.467 19.871 1.00 68.56 93 ASP A O 1
ATOM 721 N N . PRO A 1 94 ? -3.497 -1.024 17.766 1.00 66.50 94 PRO A N 1
ATOM 722 C CA . PRO A 1 94 ? -2.384 -0.312 17.143 1.00 66.50 94 PRO A CA 1
ATOM 723 C C . PRO A 1 94 ? -2.503 1.213 17.272 1.00 66.50 94 PRO A C 1
ATOM 725 O O . PRO A 1 94 ? -1.522 1.919 17.052 1.00 66.50 94 PRO A O 1
ATOM 728 N N . THR A 1 95 ? -3.677 1.740 17.640 1.00 71.06 95 THR A N 1
ATOM 729 C CA . THR A 1 95 ? -3.896 3.180 17.842 1.00 71.06 95 THR A CA 1
ATOM 730 C C . THR A 1 95 ? -3.493 3.644 19.243 1.00 71.06 95 THR A C 1
ATOM 732 O O . THR A 1 95 ? -3.288 4.837 19.476 1.00 71.06 95 THR A O 1
ATOM 735 N N . ARG A 1 96 ? -3.284 2.707 20.176 1.00 72.38 96 ARG A N 1
ATOM 736 C CA . ARG A 1 96 ? -2.927 2.987 21.572 1.00 72.38 96 ARG A CA 1
ATOM 737 C C . ARG A 1 96 ? -1.678 3.862 21.761 1.00 72.38 96 ARG A C 1
ATOM 739 O O . ARG A 1 96 ? -1.768 4.751 22.604 1.00 72.38 96 ARG A O 1
ATOM 746 N N . PRO A 1 97 ? -0.554 3.695 21.031 1.00 72.06 97 PRO A N 1
ATOM 747 C CA . PRO A 1 97 ? 0.603 4.584 21.180 1.00 72.06 97 PRO A CA 1
ATOM 748 C C . PRO A 1 97 ? 0.264 6.044 20.858 1.00 72.06 97 PRO A C 1
ATOM 750 O O . PRO A 1 97 ? 0.824 6.958 21.450 1.00 72.06 97 PRO A O 1
ATOM 753 N N . PHE A 1 98 ? -0.674 6.262 19.937 1.00 72.56 98 PHE A N 1
ATOM 754 C CA . PHE A 1 98 ? -1.066 7.594 19.487 1.00 72.56 98 PHE A CA 1
ATOM 755 C C . PHE A 1 98 ? -2.139 8.213 20.392 1.00 72.56 98 PHE A C 1
ATOM 757 O O . PHE A 1 98 ? -2.125 9.415 20.628 1.00 72.56 98 PHE A O 1
ATOM 764 N N . LEU A 1 99 ? -3.041 7.395 20.945 1.00 73.44 99 LEU A N 1
ATOM 765 C CA . LEU A 1 99 ? -4.080 7.844 21.879 1.00 73.44 99 LEU A CA 1
ATOM 766 C C . LEU A 1 99 ? -3.573 7.982 23.321 1.00 73.44 99 LEU A C 1
ATOM 768 O O . LEU A 1 99 ? -4.096 8.780 24.096 1.00 73.44 99 LEU A O 1
ATOM 772 N N . ARG A 1 100 ? -2.594 7.160 23.710 1.00 75.81 100 ARG A N 1
ATOM 773 C CA . ARG A 1 100 ? -2.049 7.067 25.069 1.00 75.81 100 ARG A CA 1
ATOM 774 C C . ARG A 1 100 ? -0.526 6.874 25.030 1.00 75.81 100 ARG A C 1
ATOM 776 O O . ARG A 1 100 ? -0.043 5.805 25.407 1.00 75.81 100 ARG A O 1
ATOM 783 N N . PRO A 1 101 ? 0.239 7.906 24.636 1.00 73.50 101 PRO A N 1
ATOM 784 C CA . PRO A 1 101 ? 1.685 7.804 24.407 1.00 73.50 101 PRO A CA 1
ATOM 785 C C . PRO A 1 101 ? 2.511 7.383 25.632 1.00 73.50 101 PRO A C 1
ATOM 787 O O . PRO A 1 101 ? 3.646 6.948 25.481 1.00 73.50 101 PRO A O 1
ATOM 790 N N . GLN A 1 102 ? 1.954 7.484 26.842 1.00 77.50 102 GLN A N 1
ATOM 791 C CA . GLN A 1 102 ? 2.629 7.160 28.107 1.00 77.50 102 GLN A CA 1
ATOM 792 C C . GLN A 1 102 ? 1.961 6.004 28.867 1.00 77.50 102 GLN A C 1
ATOM 794 O O . GLN A 1 102 ? 2.370 5.681 29.982 1.00 77.50 102 GLN A O 1
ATOM 799 N N . ALA A 1 103 ? 0.903 5.397 28.319 1.00 75.44 103 ALA A N 1
ATOM 800 C CA . ALA A 1 103 ? 0.254 4.289 29.009 1.00 75.44 103 ALA A CA 1
ATOM 801 C C . ALA A 1 103 ? 1.151 3.038 28.974 1.00 75.44 103 ALA A C 1
ATOM 803 O O . ALA A 1 103 ? 1.727 2.744 27.924 1.00 75.44 103 ALA A O 1
ATOM 804 N N . PRO A 1 104 ? 1.215 2.253 30.067 1.00 73.50 104 PRO A N 1
ATOM 805 C CA . PRO A 1 104 ? 1.940 0.986 30.075 1.00 73.50 104 PRO A CA 1
ATOM 806 C C . PRO A 1 104 ? 1.439 0.078 28.946 1.00 73.50 104 PRO A C 1
ATOM 808 O O . PRO A 1 104 ? 0.225 0.002 28.712 1.00 73.50 104 PRO A O 1
ATOM 811 N N . TRP A 1 105 ? 2.347 -0.602 28.240 1.00 66.56 105 TRP A N 1
ATOM 812 C CA . TRP A 1 105 ? 1.962 -1.592 27.232 1.00 66.56 105 TRP A CA 1
ATOM 813 C C . TRP A 1 105 ? 1.274 -2.777 27.927 1.00 66.56 105 TRP A C 1
ATOM 815 O O . TRP A 1 105 ? 1.747 -3.201 28.983 1.00 66.56 105 TRP A O 1
ATOM 825 N N . PRO A 1 106 ? 0.155 -3.307 27.403 1.00 68.44 106 PRO A N 1
ATOM 826 C CA . PRO A 1 106 ? -0.438 -4.512 27.962 1.00 68.44 106 PRO A CA 1
ATOM 827 C C . PRO A 1 106 ? 0.551 -5.665 27.782 1.00 68.44 106 PRO A C 1
ATOM 829 O O . PRO A 1 106 ? 1.071 -5.880 26.687 1.00 68.44 106 PRO A O 1
ATOM 832 N N . ASP A 1 107 ? 0.844 -6.370 28.870 1.00 65.56 107 ASP A N 1
ATOM 833 C CA . ASP A 1 107 ? 1.855 -7.418 28.868 1.00 65.56 107 ASP A CA 1
ATOM 834 C C . ASP A 1 107 ? 1.456 -8.524 27.879 1.00 65.56 107 ASP A C 1
ATOM 836 O O . ASP A 1 107 ? 0.356 -9.084 27.959 1.00 65.56 107 ASP A O 1
ATOM 840 N N . ARG A 1 108 ? 2.326 -8.832 26.908 1.00 55.00 108 ARG A N 1
ATOM 841 C CA . ARG A 1 108 ? 2.031 -9.796 25.830 1.00 55.00 108 ARG A CA 1
ATOM 842 C C . ARG A 1 108 ? 1.671 -11.173 26.401 1.00 55.00 108 ARG A C 1
ATOM 844 O O . ARG A 1 108 ? 0.876 -11.895 25.801 1.00 55.00 108 ARG A O 1
ATOM 851 N N . ALA A 1 109 ? 2.203 -11.496 27.581 1.00 53.78 109 ALA A N 1
ATOM 852 C CA . ALA A 1 109 ? 1.920 -12.719 28.324 1.00 53.78 109 ALA A CA 1
ATOM 853 C C . ALA A 1 109 ? 0.444 -12.862 28.748 1.00 53.78 109 ALA A C 1
ATOM 855 O O . ALA A 1 109 ? -0.056 -13.980 28.830 1.00 53.78 109 ALA A O 1
ATOM 856 N N . ALA A 1 110 ? -0.288 -11.761 28.951 1.00 55.69 110 ALA A N 1
ATOM 857 C CA . ALA A 1 110 ? -1.700 -11.801 29.344 1.00 55.69 110 ALA A CA 1
ATOM 858 C C . ALA A 1 110 ? -2.659 -12.103 28.173 1.00 55.69 110 ALA A C 1
ATOM 860 O O . ALA A 1 110 ? -3.849 -12.305 28.393 1.00 55.69 110 ALA A O 1
ATOM 861 N N . THR A 1 111 ? -2.159 -12.128 26.929 1.00 55.22 111 THR A N 1
ATOM 862 C CA . THR A 1 111 ? -2.968 -12.345 25.710 1.00 55.22 111 THR A CA 1
ATOM 863 C C . THR A 1 111 ? -2.776 -13.742 25.116 1.00 55.22 111 THR A C 1
ATOM 865 O O . THR A 1 111 ? -3.153 -13.983 23.972 1.00 55.22 111 THR A O 1
ATOM 868 N N . ILE A 1 112 ? -2.177 -14.685 25.847 1.00 55.84 112 ILE A N 1
ATOM 869 C CA . ILE A 1 112 ? -2.231 -16.086 25.422 1.00 55.84 112 ILE A CA 1
ATOM 870 C C . ILE A 1 112 ? -3.725 -16.464 25.472 1.00 55.84 112 ILE A C 1
ATOM 872 O O . ILE A 1 112 ? -4.299 -16.415 26.563 1.00 55.84 112 ILE A O 1
ATOM 876 N N . PRO A 1 113 ? -4.404 -16.770 24.342 1.00 61.62 113 PRO A N 1
ATOM 877 C CA . PRO A 1 113 ? -5.743 -17.351 24.420 1.00 61.62 113 PRO A CA 1
ATOM 878 C C . PRO A 1 113 ? -5.637 -18.572 25.335 1.00 61.62 113 PRO A C 1
ATOM 880 O O . PRO A 1 113 ? -4.614 -19.254 25.237 1.00 61.62 113 PRO A O 1
ATOM 883 N N . PRO A 1 114 ? -6.605 -18.850 26.231 1.00 58.44 114 PRO A N 1
ATOM 884 C CA . PRO A 1 114 ? -6.518 -20.025 27.086 1.00 58.44 114 PRO A CA 1
ATOM 885 C C . PRO A 1 114 ? -6.226 -21.212 26.176 1.00 58.44 114 PRO A C 1
ATOM 887 O O . PRO A 1 114 ? -7.043 -21.553 25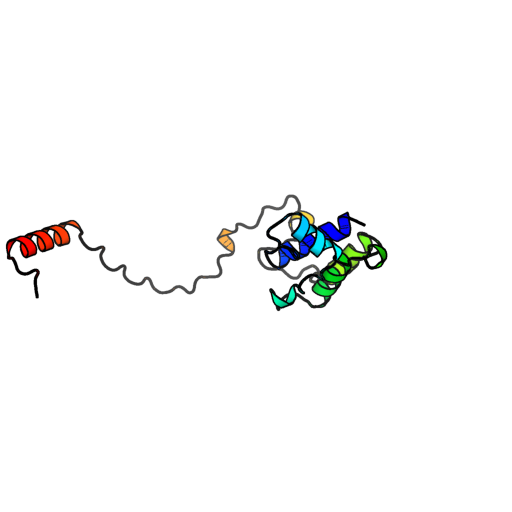.317 1.00 58.44 114 PRO A O 1
ATOM 890 N N . GLN A 1 115 ? -5.014 -21.771 26.286 1.00 58.22 115 GLN A N 1
ATOM 891 C CA . GLN A 1 115 ? -4.720 -23.004 25.584 1.00 58.22 115 GLN A CA 1
ATOM 892 C C . GLN A 1 115 ? -5.796 -23.971 26.067 1.00 58.22 115 GLN A C 1
ATOM 894 O O . GLN A 1 115 ? -6.001 -24.040 27.285 1.00 58.22 115 GLN A O 1
ATOM 899 N N . PRO A 1 116 ? -6.524 -24.667 25.174 1.00 61.72 116 PRO A N 1
ATOM 900 C CA . PRO A 1 116 ? -7.344 -25.772 25.624 1.00 61.72 116 PRO A CA 1
ATOM 901 C C . PRO A 1 116 ? -6.414 -26.640 26.462 1.00 61.72 116 PRO A C 1
ATOM 903 O O . PRO A 1 116 ? -5.392 -27.116 25.957 1.00 61.72 116 PRO A O 1
ATOM 906 N N . THR A 1 117 ? -6.701 -26.720 27.762 1.00 54.94 117 THR A N 1
ATOM 907 C CA . THR A 1 117 ? -5.947 -27.514 28.721 1.00 54.94 117 THR A CA 1
ATOM 908 C C . THR A 1 117 ? -6.113 -28.952 28.282 1.00 54.94 117 THR A C 1
ATOM 910 O O . THR A 1 117 ? -7.039 -29.646 28.692 1.00 54.94 117 THR A O 1
ATOM 913 N N . SER A 1 118 ? -5.248 -29.372 27.368 1.00 64.25 118 SER A N 1
ATOM 914 C CA . SER A 1 118 ? -5.000 -30.775 27.130 1.00 64.25 118 SER A CA 1
ATOM 915 C C . SER A 1 118 ? -4.526 -31.303 28.483 1.00 64.25 118 SER A C 1
ATOM 917 O O . SER A 1 118 ? -3.635 -30.682 29.076 1.00 64.25 118 SER A O 1
ATOM 919 N N . PRO A 1 119 ? -5.143 -32.361 29.036 1.00 71.75 119 PRO A N 1
ATOM 920 C CA . PRO A 1 119 ? -4.627 -32.967 30.255 1.00 71.75 119 PRO A CA 1
ATOM 921 C C . PRO A 1 119 ? -3.148 -33.307 30.030 1.00 71.75 119 PRO A C 1
ATOM 923 O O . PRO A 1 119 ? -2.770 -33.589 28.888 1.00 71.75 119 PRO A O 1
ATOM 926 N N . PRO A 1 120 ? -2.295 -33.251 31.067 1.00 65.62 120 PRO A N 1
ATOM 927 C CA . PRO A 1 120 ? -0.893 -33.593 30.908 1.00 65.62 120 PRO A CA 1
ATOM 928 C C . PRO A 1 120 ? -0.804 -35.023 30.373 1.00 65.62 120 PRO A C 1
ATOM 930 O O . PRO A 1 120 ? -1.089 -35.987 31.083 1.00 65.62 120 PRO A O 1
ATOM 933 N N . THR A 1 121 ? -0.437 -35.156 29.099 1.00 62.47 121 THR A N 1
ATOM 934 C CA . THR A 1 121 ? -0.005 -36.427 28.534 1.00 62.47 121 THR A CA 1
ATOM 935 C C . THR A 1 121 ? 1.168 -36.893 29.394 1.00 62.47 121 THR A C 1
ATOM 937 O O . THR A 1 121 ? 2.109 -36.113 29.570 1.00 62.47 121 THR A O 1
ATOM 940 N N . PRO A 1 122 ? 1.137 -38.107 29.973 1.00 66.62 122 PRO A N 1
ATOM 941 C CA . PRO A 1 122 ? 2.275 -38.611 30.719 1.00 66.62 122 PRO A CA 1
ATOM 942 C C . PRO A 1 122 ? 3.483 -38.618 29.785 1.00 66.62 122 PRO A C 1
ATOM 944 O O . PRO A 1 122 ? 3.467 -39.253 28.729 1.00 66.62 122 PRO A O 1
ATOM 947 N N . THR A 1 123 ? 4.503 -37.848 30.157 1.00 60.03 123 THR A N 1
ATOM 948 C CA . THR A 1 123 ? 5.802 -37.827 29.495 1.00 60.03 123 THR A CA 1
ATOM 949 C C . THR A 1 123 ? 6.281 -39.273 29.352 1.00 60.03 123 THR A C 1
ATOM 951 O O . THR A 1 123 ? 6.421 -39.944 30.380 1.00 60.03 123 THR A O 1
ATOM 954 N N . PRO A 1 124 ? 6.515 -39.793 28.132 1.00 67.88 124 PRO A N 1
ATOM 955 C CA . PRO A 1 124 ? 7.123 -41.106 27.997 1.00 67.88 124 PRO A CA 1
ATOM 956 C C . PRO A 1 124 ? 8.499 -41.056 28.679 1.00 67.88 124 PRO A C 1
ATOM 958 O O . PRO A 1 124 ? 9.204 -40.048 28.539 1.00 67.88 124 PRO A O 1
ATOM 961 N N . PRO A 1 125 ? 8.877 -42.086 29.456 1.00 69.38 125 PRO A N 1
ATOM 962 C CA . PRO A 1 125 ? 10.167 -42.108 30.126 1.00 69.38 125 PRO A CA 1
ATOM 963 C C . PRO A 1 125 ? 11.266 -41.916 29.084 1.00 69.38 125 PRO A C 1
ATOM 965 O O . PRO A 1 125 ? 11.273 -42.558 28.031 1.00 69.38 125 PRO A O 1
ATOM 968 N N . LYS A 1 126 ? 12.162 -40.968 29.363 1.00 62.12 126 LYS A N 1
ATOM 969 C CA . LYS A 1 126 ? 13.312 -40.677 28.511 1.00 62.12 126 LYS A CA 1
ATOM 970 C C . LYS A 1 126 ? 14.121 -41.977 28.382 1.00 62.12 126 LYS A C 1
ATOM 972 O O . LYS A 1 126 ? 14.434 -42.557 29.419 1.00 62.12 126 LYS A O 1
ATOM 977 N N . PRO A 1 127 ? 14.421 -42.461 27.165 1.00 62.69 127 PRO A N 1
ATOM 978 C CA . PRO A 1 127 ? 15.138 -43.717 27.008 1.00 62.69 127 PRO A CA 1
ATOM 979 C C . PRO A 1 127 ? 16.523 -43.596 27.647 1.00 62.69 127 PRO A C 1
ATOM 981 O O . PRO A 1 127 ? 17.248 -42.632 27.381 1.00 62.69 127 PRO A O 1
ATOM 984 N N . ASP A 1 128 ? 16.866 -44.559 28.503 1.00 71.94 128 ASP A N 1
ATOM 985 C CA . ASP A 1 128 ? 18.188 -44.677 29.113 1.00 71.94 128 ASP A CA 1
ATOM 986 C C . ASP A 1 128 ? 19.204 -45.039 28.026 1.00 71.94 128 ASP A C 1
ATOM 988 O O . ASP A 1 128 ? 19.456 -46.201 27.707 1.00 71.94 128 ASP A O 1
ATOM 992 N N . ILE A 1 129 ? 19.785 -43.994 27.439 1.00 64.88 129 ILE A N 1
ATOM 993 C CA . ILE A 1 129 ? 20.825 -44.071 26.410 1.00 64.88 129 ILE A CA 1
ATOM 994 C C . ILE A 1 129 ? 21.986 -45.008 26.808 1.00 64.88 129 ILE A C 1
ATOM 996 O O . ILE A 1 129 ? 22.462 -45.721 25.926 1.00 64.88 129 ILE A O 1
ATOM 1000 N N . PRO A 1 130 ? 22.430 -45.095 28.082 1.00 70.56 130 PRO A N 1
ATOM 1001 C CA . PRO A 1 130 ? 23.492 -46.028 28.462 1.00 70.56 130 PRO A CA 1
ATOM 1002 C C . PRO A 1 130 ? 23.106 -47.501 28.259 1.00 70.56 130 PRO A C 1
ATOM 1004 O O . PRO A 1 130 ? 23.895 -48.265 27.711 1.00 70.56 130 PRO A O 1
ATOM 1007 N N . ALA A 1 131 ? 21.876 -47.883 28.617 1.00 71.06 131 ALA A N 1
ATOM 1008 C CA . ALA A 1 131 ? 21.408 -49.265 28.505 1.00 71.06 131 ALA A CA 1
ATOM 1009 C C . ALA A 1 131 ? 21.261 -49.704 27.038 1.00 71.06 131 ALA A C 1
ATOM 1011 O O . ALA A 1 131 ? 21.641 -50.816 26.678 1.00 71.06 131 ALA A O 1
ATOM 1012 N N . ALA A 1 132 ? 20.788 -48.801 26.173 1.00 68.94 132 ALA A N 1
ATOM 1013 C CA . ALA A 1 132 ? 20.666 -49.060 24.739 1.00 68.94 132 ALA A CA 1
ATOM 1014 C C . ALA A 1 132 ? 22.032 -49.249 24.045 1.00 68.94 132 ALA A C 1
ATOM 1016 O O . ALA A 1 132 ? 22.144 -49.994 23.072 1.00 68.94 132 ALA A O 1
ATOM 1017 N N . VAL A 1 133 ? 23.083 -48.585 24.541 1.00 73.62 133 VAL A N 1
ATOM 1018 C CA . VAL A 1 133 ? 24.449 -48.719 24.007 1.00 73.62 133 VAL A CA 1
ATOM 1019 C C . VAL A 1 133 ? 25.079 -50.055 24.412 1.00 73.62 133 VAL A C 1
ATOM 1021 O O . VAL A 1 133 ? 25.754 -50.677 23.588 1.00 73.62 133 VAL A O 1
ATOM 1024 N N . ASP A 1 134 ? 24.831 -50.525 25.634 1.00 76.50 134 ASP A N 1
ATOM 1025 C CA . ASP A 1 134 ? 25.325 -51.826 26.101 1.00 76.50 134 ASP A CA 1
ATOM 1026 C C . ASP A 1 134 ? 24.627 -52.994 25.386 1.00 76.50 134 ASP A C 1
ATOM 1028 O O . ASP A 1 134 ? 25.277 -53.967 24.998 1.00 76.50 134 ASP A O 1
ATOM 1032 N N . GLU A 1 135 ? 23.326 -52.868 25.116 1.00 74.69 135 GLU A N 1
ATOM 1033 C CA . GLU A 1 135 ? 22.551 -53.859 24.364 1.00 74.69 135 GLU A CA 1
ATOM 1034 C C . GLU A 1 135 ? 23.018 -53.951 22.899 1.00 74.69 135 GLU A C 1
ATOM 1036 O O . GLU A 1 135 ? 23.264 -55.044 22.385 1.00 74.69 135 GLU A O 1
ATOM 1041 N N . ALA A 1 136 ? 23.264 -52.807 22.249 1.00 70.50 136 ALA A N 1
ATOM 1042 C CA . ALA A 1 136 ? 23.833 -52.768 20.902 1.00 70.50 136 ALA A CA 1
ATOM 1043 C C . ALA A 1 136 ? 25.239 -53.392 20.844 1.00 70.50 136 ALA A C 1
ATOM 1045 O O . ALA A 1 136 ? 25.555 -54.110 19.895 1.00 70.50 136 ALA A O 1
ATOM 1046 N N . ARG A 1 137 ? 26.082 -53.169 21.864 1.00 73.12 137 ARG A N 1
ATOM 1047 C CA . ARG A 1 137 ? 27.406 -53.804 21.950 1.00 73.12 137 ARG A CA 1
ATOM 1048 C C . ARG A 1 137 ? 27.289 -55.321 22.120 1.00 73.12 137 ARG A C 1
ATOM 1050 O O . ARG A 1 137 ? 27.991 -56.054 21.429 1.00 73.12 137 ARG A O 1
ATOM 1057 N N . SER A 1 138 ? 26.372 -55.786 22.968 1.00 74.50 138 SER A N 1
ATOM 1058 C CA . SER A 1 138 ? 26.137 -57.218 23.189 1.00 74.50 138 SER A CA 1
ATOM 1059 C C . SER A 1 138 ? 25.655 -57.934 21.920 1.00 74.50 138 SER A C 1
ATOM 1061 O O . SER A 1 138 ? 26.137 -59.018 21.596 1.00 74.50 138 SER A O 1
ATOM 1063 N N . LEU A 1 139 ? 24.768 -57.306 21.143 1.00 73.12 139 LEU A N 1
ATOM 1064 C CA . LEU A 1 139 ? 24.269 -57.860 19.878 1.00 73.12 139 LEU A CA 1
ATOM 1065 C C . LEU A 1 139 ? 25.336 -57.901 18.773 1.00 73.12 139 LEU A C 1
ATOM 1067 O O . LEU A 1 139 ? 25.329 -58.815 17.944 1.00 73.12 139 LEU A O 1
ATOM 1071 N N . LEU A 1 140 ? 26.273 -56.948 18.778 1.00 70.94 140 LEU A N 1
ATOM 1072 C CA . LEU A 1 140 ? 27.430 -56.951 17.880 1.00 70.94 140 LEU A CA 1
ATOM 1073 C C . LEU A 1 140 ? 28.430 -58.060 18.241 1.00 70.94 140 LEU A C 1
ATOM 1075 O O . LEU A 1 140 ? 28.973 -58.699 17.342 1.00 70.94 140 LEU A O 1
ATOM 1079 N N . GLU A 1 141 ? 28.633 -58.336 19.531 1.00 69.69 141 GLU A N 1
ATOM 1080 C CA . GLU A 1 141 ? 29.487 -59.440 19.998 1.00 69.69 141 GLU A CA 1
ATOM 1081 C C . GLU A 1 141 ? 28.874 -60.822 19.718 1.00 69.69 141 GLU A C 1
ATOM 1083 O O . GLU A 1 141 ? 29.601 -61.784 19.475 1.00 69.69 141 GLU A O 1
ATOM 1088 N N . GLN A 1 142 ? 27.543 -60.922 19.689 1.00 71.88 142 GLN A N 1
ATOM 1089 C CA . GLN A 1 142 ? 26.819 -62.166 19.403 1.00 71.88 142 GLN A CA 1
ATOM 1090 C C . GLN A 1 142 ? 26.642 -62.456 17.902 1.00 71.88 142 GLN A C 1
ATOM 1092 O O . GLN A 1 142 ? 26.084 -63.492 17.546 1.00 71.88 142 GLN A O 1
ATOM 1097 N N . GLY A 1 143 ? 27.120 -61.580 17.007 1.00 65.50 143 GLY A N 1
ATOM 1098 C CA . GLY A 1 143 ? 27.110 -61.822 15.559 1.00 65.50 143 GLY A CA 1
ATOM 1099 C C . GLY A 1 143 ? 25.714 -61.915 14.925 1.00 65.50 143 GLY A C 1
ATOM 1100 O O . GLY A 1 143 ? 25.583 -62.428 13.817 1.00 65.50 143 GLY A O 1
ATOM 1101 N N . CYS A 1 144 ? 24.671 -61.412 15.592 1.00 61.84 144 CYS A N 1
ATOM 1102 C CA . CYS A 1 144 ? 23.277 -61.538 15.147 1.00 61.84 144 CYS A CA 1
ATOM 1103 C C . CYS A 1 144 ? 22.780 -60.385 14.254 1.00 61.84 144 CYS A C 1
ATOM 1105 O O . CYS A 1 144 ? 21.582 -60.297 13.998 1.00 61.84 144 CYS A O 1
ATOM 1107 N N . LEU A 1 145 ? 23.649 -59.495 13.756 1.00 59.12 145 LEU A N 1
ATOM 1108 C CA . LEU A 1 145 ? 23.214 -58.296 13.016 1.00 59.12 145 LEU A CA 1
ATOM 1109 C C . LEU A 1 145 ? 23.124 -58.460 11.482 1.00 59.12 145 LEU A C 1
ATOM 1111 O O . LEU A 1 145 ? 23.184 -57.465 10.762 1.00 59.12 145 LEU A O 1
ATOM 1115 N N . THR A 1 146 ? 22.970 -59.681 10.961 1.00 56.09 146 THR A N 1
ATOM 1116 C CA . THR A 1 146 ? 22.640 -59.896 9.538 1.00 56.09 146 THR A CA 1
ATOM 1117 C C . THR A 1 146 ? 21.656 -61.049 9.343 1.00 56.09 146 THR A C 1
ATOM 1119 O O . THR A 1 146 ? 22.076 -62.191 9.152 1.00 56.09 146 THR A O 1
ATOM 1122 N N . GLN A 1 147 ? 20.360 -60.727 9.336 1.00 45.97 147 GLN A N 1
ATOM 1123 C CA . GLN A 1 147 ? 19.390 -61.185 8.330 1.00 45.97 147 GLN A CA 1
ATOM 1124 C C . GLN A 1 147 ? 18.357 -60.089 8.080 1.00 45.97 147 GLN A C 1
ATOM 1126 O O . GLN A 1 147 ? 17.946 -59.441 9.068 1.00 45.97 147 GLN A O 1
#

pLDDT: mean 81.68, std 15.46, range [45.97, 97.62]

Solvent-accessible surface area (backbone atoms only — not comparable to full-atom values): 9354 Å² total; per-residue (Å²): 112,66,65,54,31,54,50,24,44,51,52,43,22,73,73,64,77,42,68,65,62,76,59,98,42,73,69,52,27,49,48,34,67,64,71,52,80,65,71,62,62,48,81,79,36,70,86,55,55,69,69,59,51,51,55,40,53,33,28,58,37,69,53,69,83,64,25,69,95,41,72,66,58,51,48,55,58,54,58,72,70,50,76,67,88,89,62,79,56,69,90,75,50,86,59,43,62,79,78,39,75,81,59,82,77,74,61,71,80,79,66,61,69,82,68,79,79,68,71,82,70,79,76,74,79,79,77,62,63,69,62,58,51,53,51,55,51,51,43,61,75,66,67,70,86,80,128

Foldseek 3Di:
DVVLLVVLQVVLCVLQVDGQADDPDPVRSVCCLQDNQGDQSCVRPVVDDPLVSVLSSLSSDNDPVSHPPDPVSSVVSVVVVDDDPPDPPALDDVCCCVVPVPDDRDDPVVPPDPDPCPDPDPDDPDDPPVVVVVVVVVCVVVVPPDD

Nearest PDB structures (foldseek):
  1o6y-assembly1_A  TM=9.761E-01  e=1.725E-05  Mycobacterium tuberculosis H37Rv
  6b2p-assembly1_A-2  TM=9.738E-01  e=1.927E-05  Mycobacterium tuberculosis
  6i2p-assembly1_A  TM=9.778E-01  e=2.152E-05  Mycobacterium tuberculosis H37Rv
  5u94-assembly1_A  TM=9.714E-01  e=2.684E-05  Mycobacterium tuberculosis H37Rv
  6i2p-assembly2_B  TM=9.757E-01  e=3.537E-05  Mycobacterium tuberculosis H37Rv